Protein AF-A0A6J4JJV8-F1 (afdb_monomer_lite)

Secondary structure (DSSP, 8-state):
-PPPPPPP-----------SS-HHHHHHHHHHHHHHHHHHHHHHHHHHHHHHHHHHHHHHHHHH-TTS-THHHHHHHHHHHHHHHHHHHHHHHHHHHHHHHHHHIIIIIHHHHHHS---TT-THHHHHHHHHHS---SS-HHHHHHHHHHHHHHHHH-

Radius of gyration: 27.14 Å; chains: 1; bounding box: 73×37×93 Å

pLDDT: mean 84.53, std 12.23, range [46.34, 96.25]

Structure (mmCIF, N/CA/C/O backbone):
data_AF-A0A6J4JJV8-F1
#
_entry.id   AF-A0A6J4JJV8-F1
#
loop_
_atom_site.group_PDB
_atom_site.id
_atom_site.type_symbol
_atom_site.label_atom_id
_atom_site.label_alt_id
_atom_site.label_comp_id
_atom_site.label_asym_id
_atom_site.label_entity_id
_atom_site.label_seq_id
_atom_site.pdbx_PDB_ins_code
_atom_site.Cartn_x
_atom_site.Cartn_y
_atom_site.Cartn_z
_atom_site.occupancy
_atom_site.B_iso_or_equiv
_atom_site.auth_seq_id
_atom_site.auth_comp_id
_atom_site.auth_asym_id
_atom_site.auth_atom_id
_atom_site.pdbx_PDB_model_num
ATOM 1 N N . MET A 1 1 ? 51.866 18.206 -58.430 1.00 50.09 1 MET A N 1
ATOM 2 C CA . MET A 1 1 ? 50.427 17.969 -58.194 1.00 50.09 1 MET A CA 1
ATOM 3 C C . MET A 1 1 ? 50.298 16.595 -57.547 1.00 50.09 1 MET A C 1
ATOM 5 O O . MET A 1 1 ? 50.268 15.602 -58.255 1.00 50.09 1 MET A O 1
ATOM 9 N N . ALA A 1 2 ? 50.410 16.521 -56.216 1.00 54.22 2 ALA A N 1
ATOM 10 C CA . ALA A 1 2 ? 50.380 15.253 -55.483 1.00 54.22 2 ALA A CA 1
ATOM 11 C C . ALA A 1 2 ? 48.928 14.917 -55.117 1.00 54.22 2 ALA A C 1
ATOM 13 O O . ALA A 1 2 ? 48.244 15.748 -54.521 1.00 54.22 2 ALA A O 1
ATOM 14 N N . ALA A 1 3 ? 48.459 13.738 -55.526 1.00 62.88 3 ALA A N 1
ATOM 15 C CA . ALA A 1 3 ? 47.107 13.262 -55.266 1.00 62.88 3 ALA A CA 1
ATOM 16 C C . ALA A 1 3 ? 46.922 12.958 -53.772 1.00 62.88 3 ALA A C 1
ATOM 18 O O . ALA A 1 3 ? 47.709 12.226 -53.172 1.00 62.88 3 ALA A O 1
ATOM 19 N N . THR A 1 4 ? 45.889 13.543 -53.173 1.00 71.44 4 THR A N 1
ATOM 20 C CA . THR A 1 4 ? 45.483 13.296 -51.787 1.00 71.44 4 THR A CA 1
ATOM 21 C C . THR A 1 4 ? 44.996 11.847 -51.649 1.00 71.44 4 THR A C 1
ATOM 23 O O . THR A 1 4 ? 44.201 11.411 -52.485 1.00 71.44 4 THR A O 1
ATOM 26 N N . PRO A 1 5 ? 45.445 11.078 -50.640 1.00 71.94 5 PRO A N 1
ATOM 27 C CA . PRO A 1 5 ? 44.953 9.719 -50.444 1.00 71.94 5 PRO A CA 1
ATOM 28 C C . PRO A 1 5 ? 43.465 9.733 -50.046 1.00 71.94 5 PRO A C 1
ATOM 30 O O . PRO A 1 5 ? 43.030 10.663 -49.358 1.00 71.94 5 PRO A O 1
ATOM 33 N N . PRO A 1 6 ? 42.676 8.724 -50.458 1.00 71.56 6 PRO A N 1
ATOM 34 C CA . PRO A 1 6 ? 41.273 8.629 -50.080 1.00 71.56 6 PRO A CA 1
ATOM 35 C C . PRO A 1 6 ? 41.148 8.451 -48.564 1.00 71.56 6 PRO A C 1
ATOM 37 O O . PRO A 1 6 ? 41.808 7.602 -47.961 1.00 71.56 6 PRO A O 1
ATOM 40 N N . VAL A 1 7 ? 40.302 9.276 -47.948 1.00 72.69 7 VAL A N 1
ATOM 41 C CA . VAL A 1 7 ? 39.942 9.163 -46.532 1.00 72.69 7 VAL A CA 1
ATOM 42 C C . VAL A 1 7 ? 39.237 7.817 -46.336 1.00 72.69 7 VAL A C 1
ATOM 44 O O . VAL A 1 7 ? 38.282 7.546 -47.063 1.00 72.69 7 VAL A O 1
ATOM 47 N N . PRO A 1 8 ? 39.664 6.964 -45.387 1.00 66.19 8 PRO A N 1
ATOM 48 C CA . PRO A 1 8 ? 38.939 5.737 -45.099 1.00 66.19 8 PRO A CA 1
ATOM 49 C C . PRO A 1 8 ? 37.543 6.097 -44.583 1.00 66.19 8 PRO A C 1
ATOM 51 O O . PRO A 1 8 ? 37.405 6.755 -43.546 1.00 66.19 8 PRO A O 1
ATOM 54 N N . GLU A 1 9 ? 36.507 5.682 -45.313 1.00 63.94 9 GLU A N 1
ATOM 55 C CA . GLU A 1 9 ? 35.132 5.760 -44.836 1.00 63.94 9 GLU A CA 1
ATOM 56 C C . GLU A 1 9 ? 35.037 4.94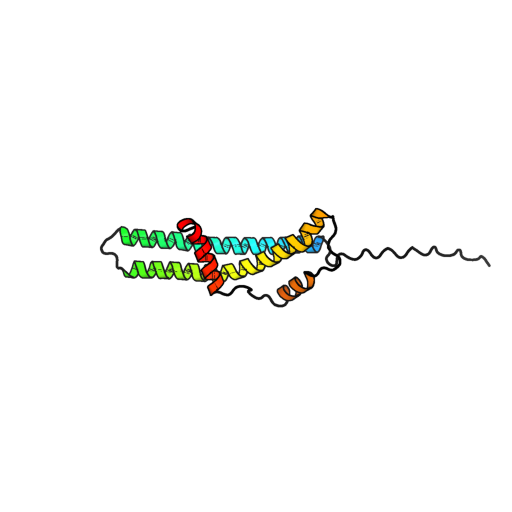3 -43.548 1.00 63.94 9 GLU A C 1
ATOM 58 O O . GLU A 1 9 ? 35.231 3.726 -43.528 1.00 63.94 9 GLU A O 1
ATOM 63 N N . ARG A 1 10 ? 34.793 5.639 -42.434 1.00 58.69 10 ARG A N 1
ATOM 64 C CA . ARG A 1 10 ? 34.490 4.995 -41.159 1.00 58.69 10 ARG A CA 1
ATOM 65 C C . ARG A 1 10 ? 33.241 4.143 -41.408 1.00 58.69 10 ARG A C 1
ATOM 67 O O . ARG A 1 10 ? 32.238 4.732 -41.821 1.00 58.69 10 ARG A O 1
ATOM 74 N N . PRO A 1 11 ? 33.256 2.816 -41.174 1.00 52.97 11 PRO A N 1
ATOM 75 C CA . PRO A 1 11 ? 32.032 2.036 -41.274 1.00 52.97 11 PRO A CA 1
ATOM 76 C C . PRO A 1 11 ? 31.014 2.711 -40.365 1.00 52.97 11 PRO A C 1
ATOM 78 O O . PRO A 1 11 ? 31.344 3.020 -39.214 1.00 52.97 11 PRO A O 1
ATOM 81 N N . ALA A 1 12 ? 29.836 3.027 -40.914 1.00 55.81 12 ALA A N 1
ATOM 82 C CA . ALA A 1 12 ? 28.740 3.613 -40.164 1.00 55.81 12 ALA A CA 1
ATOM 83 C C . ALA A 1 12 ? 28.607 2.803 -38.880 1.00 55.81 12 ALA A C 1
ATOM 85 O O . ALA A 1 12 ? 28.266 1.621 -38.930 1.00 55.81 12 ALA A O 1
ATOM 86 N N . SER A 1 13 ? 29.000 3.406 -37.754 1.00 54.09 13 SER A N 1
ATOM 87 C CA . SER A 1 13 ? 28.906 2.776 -36.448 1.00 54.09 13 SER A CA 1
ATOM 88 C C . SER A 1 13 ? 27.497 2.233 -36.373 1.00 54.09 13 SER A C 1
ATOM 90 O O . SER A 1 13 ? 26.562 3.031 -36.488 1.00 54.09 13 SER A O 1
ATOM 92 N N . VAL A 1 14 ? 27.368 0.904 -36.277 1.00 50.69 14 VAL A N 1
ATOM 93 C CA . VAL A 1 14 ? 26.119 0.217 -35.964 1.00 50.69 14 VAL A CA 1
ATOM 94 C C . VAL A 1 14 ? 25.513 1.053 -34.862 1.00 50.69 14 VAL A C 1
ATOM 96 O O . VAL A 1 14 ? 26.070 1.127 -33.766 1.00 50.69 14 VAL A O 1
ATOM 99 N N . ARG A 1 15 ? 24.492 1.835 -35.219 1.00 47.59 15 ARG A N 1
ATOM 100 C CA . ARG A 1 15 ? 23.829 2.748 -34.307 1.00 47.59 15 ARG A CA 1
ATOM 101 C C . ARG A 1 15 ? 23.174 1.776 -33.359 1.00 47.59 15 ARG A C 1
ATOM 103 O O . ARG A 1 15 ? 22.153 1.208 -33.731 1.00 47.59 15 ARG A O 1
ATOM 110 N N . ALA A 1 16 ? 23.873 1.454 -32.266 1.00 48.28 16 ALA A N 1
ATOM 111 C CA . ALA A 1 16 ? 23.414 0.532 -31.249 1.00 48.28 16 ALA A CA 1
ATOM 112 C C . ALA A 1 16 ? 21.965 0.917 -31.044 1.00 48.28 16 ALA A C 1
ATOM 114 O O . ALA A 1 16 ? 21.710 2.085 -30.740 1.00 48.28 16 ALA A O 1
ATOM 115 N N . SER A 1 17 ? 21.057 0.013 -31.417 1.00 46.34 17 SER A N 1
ATOM 116 C CA . SER A 1 17 ? 19.621 0.202 -31.295 1.00 46.34 17 SER A CA 1
ATOM 117 C C . SER A 1 17 ? 19.430 0.661 -29.870 1.00 46.34 17 SER A C 1
ATOM 119 O O . SER A 1 17 ? 19.661 -0.118 -28.943 1.00 46.34 17 SER A O 1
ATOM 121 N N . ALA A 1 18 ? 19.252 1.971 -29.705 1.00 50.25 18 ALA A N 1
ATOM 122 C CA . ALA A 1 18 ? 19.407 2.592 -28.413 1.00 50.25 18 ALA A CA 1
ATOM 123 C C . ALA A 1 18 ? 18.351 1.921 -27.560 1.00 50.25 18 ALA A C 1
ATOM 125 O O . ALA A 1 18 ? 17.180 2.035 -27.905 1.00 50.25 18 ALA A O 1
ATOM 126 N N . SER A 1 19 ? 18.759 1.180 -26.522 1.00 55.66 19 SER A N 1
ATOM 127 C CA . SER A 1 19 ? 17.844 0.841 -25.438 1.00 55.66 19 SER A CA 1
ATOM 128 C C . SER A 1 19 ? 17.167 2.166 -25.105 1.00 55.66 19 SER A C 1
ATOM 130 O O . SER A 1 19 ? 17.868 3.091 -24.680 1.00 55.66 19 SER A O 1
ATOM 132 N N . PRO A 1 20 ? 15.876 2.339 -25.414 1.00 61.78 20 PRO A N 1
ATOM 133 C CA . PRO A 1 20 ? 15.268 3.669 -25.475 1.00 61.78 20 PRO A CA 1
ATOM 134 C C . PRO A 1 20 ? 15.206 4.341 -24.097 1.00 61.78 20 PRO A C 1
ATOM 136 O O . PRO A 1 20 ? 14.931 5.534 -24.007 1.00 61.78 20 PRO A O 1
ATOM 139 N N . LEU A 1 21 ? 15.581 3.618 -23.033 1.00 68.31 21 LEU A N 1
ATOM 140 C CA . LEU A 1 21 ? 16.050 4.175 -21.770 1.00 68.31 21 LEU A CA 1
ATOM 141 C C . LEU A 1 21 ? 17.448 3.638 -21.430 1.00 68.31 21 LEU A C 1
ATOM 143 O O . LEU A 1 21 ? 17.706 2.430 -21.479 1.00 68.31 21 LEU A O 1
ATOM 147 N N . ALA A 1 22 ? 18.355 4.545 -21.058 1.00 81.12 22 ALA A N 1
ATOM 148 C CA . ALA A 1 22 ? 19.683 4.184 -20.575 1.00 81.12 22 ALA A CA 1
ATOM 149 C C . ALA A 1 22 ? 19.564 3.379 -19.262 1.00 81.12 22 ALA A C 1
ATOM 151 O O . ALA A 1 22 ? 18.797 3.789 -18.385 1.00 81.12 22 ALA A O 1
ATOM 152 N N . PRO A 1 23 ? 20.346 2.299 -19.059 1.00 84.75 23 PRO A N 1
ATOM 153 C CA . PRO A 1 23 ? 20.270 1.477 -17.847 1.00 84.75 23 PRO A CA 1
ATOM 154 C C . PRO A 1 23 ? 20.365 2.275 -16.541 1.00 84.75 23 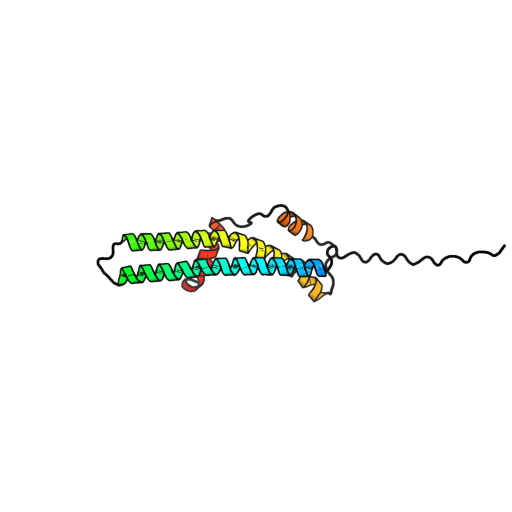PRO A C 1
ATOM 156 O O . PRO A 1 23 ? 19.645 1.996 -15.588 1.00 84.75 23 PRO A O 1
ATOM 159 N N . ALA A 1 24 ? 21.186 3.329 -16.516 1.00 88.94 24 ALA A N 1
ATOM 160 C CA . ALA A 1 24 ? 21.302 4.222 -15.365 1.00 88.94 24 ALA A CA 1
ATOM 161 C C . ALA A 1 24 ? 19.975 4.925 -15.015 1.00 88.94 24 ALA A C 1
ATOM 163 O O . ALA A 1 24 ? 19.608 4.996 -13.844 1.00 88.94 24 ALA A O 1
ATOM 164 N N . VAL A 1 25 ? 19.229 5.401 -16.019 1.00 89.56 25 VAL A N 1
ATOM 165 C CA . VAL A 1 25 ? 17.918 6.039 -15.813 1.00 89.56 25 VAL A CA 1
ATOM 166 C C . VAL A 1 25 ? 16.938 5.031 -15.225 1.00 89.56 25 VAL A C 1
ATOM 168 O O . VAL A 1 25 ? 16.260 5.349 -14.251 1.00 89.56 25 VAL A O 1
ATOM 171 N N . MET A 1 26 ? 16.912 3.806 -15.756 1.00 89.06 26 MET A N 1
ATOM 172 C CA . MET A 1 26 ? 16.008 2.768 -15.264 1.00 89.06 26 MET A CA 1
ATOM 173 C C . MET A 1 26 ? 16.320 2.361 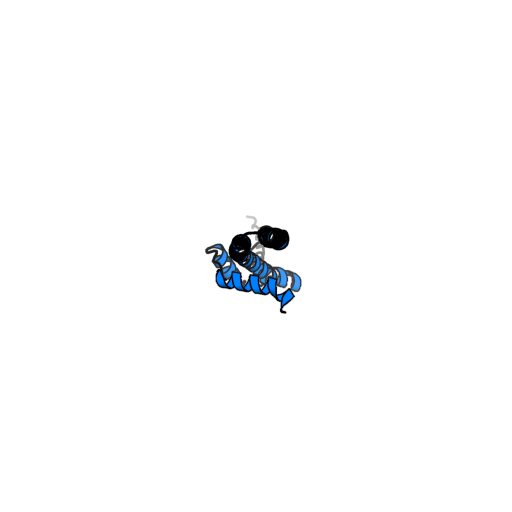-13.821 1.00 89.06 26 MET A C 1
ATOM 175 O O . MET A 1 26 ? 15.411 2.250 -13.006 1.00 89.06 26 MET A O 1
ATOM 179 N N . VAL A 1 27 ? 17.601 2.223 -13.469 1.00 92.88 27 VAL A N 1
ATOM 180 C CA . VAL A 1 27 ? 18.025 1.925 -12.091 1.00 92.88 27 VAL A CA 1
ATOM 181 C C . VAL A 1 27 ? 17.580 3.021 -11.120 1.00 92.88 27 VAL A C 1
ATOM 183 O O . VAL A 1 27 ? 17.040 2.718 -10.055 1.00 92.88 27 VAL A O 1
ATOM 186 N N . HIS A 1 28 ? 17.777 4.295 -11.471 1.00 93.88 28 HIS A N 1
ATOM 187 C CA . HIS A 1 28 ? 17.352 5.405 -10.616 1.00 93.88 28 HIS A CA 1
ATOM 188 C C . HIS A 1 28 ? 15.829 5.513 -10.514 1.00 93.88 28 HIS A C 1
ATOM 190 O O . HIS A 1 28 ? 15.312 5.755 -9.422 1.00 93.88 28 HIS A O 1
ATOM 196 N N . PHE A 1 29 ? 15.113 5.291 -11.617 1.00 92.06 29 PHE A N 1
ATOM 197 C CA . PHE A 1 29 ? 13.655 5.290 -11.630 1.00 92.06 29 PHE A CA 1
ATOM 198 C C . PHE A 1 29 ? 13.092 4.158 -10.764 1.00 92.06 29 PHE A C 1
ATOM 200 O O . PHE A 1 29 ? 12.321 4.423 -9.842 1.00 92.06 29 PHE A O 1
ATOM 207 N N . TYR A 1 30 ? 13.557 2.923 -10.967 1.00 93.69 30 TYR A N 1
ATOM 208 C CA . TYR A 1 30 ? 13.159 1.768 -10.166 1.00 93.69 30 TYR A CA 1
ATOM 209 C C . TYR A 1 30 ? 13.409 1.988 -8.674 1.00 93.69 30 TYR A C 1
ATOM 211 O O . TYR A 1 30 ? 12.523 1.746 -7.855 1.00 93.69 30 TYR A O 1
ATOM 219 N N . ARG A 1 31 ? 14.583 2.522 -8.309 1.00 94.88 31 ARG A N 1
ATOM 220 C CA . ARG A 1 31 ? 14.898 2.854 -6.915 1.00 94.88 31 ARG A CA 1
ATOM 221 C C . ARG A 1 31 ? 13.917 3.877 -6.337 1.00 94.88 31 ARG A C 1
ATOM 223 O O . ARG A 1 31 ? 13.403 3.662 -5.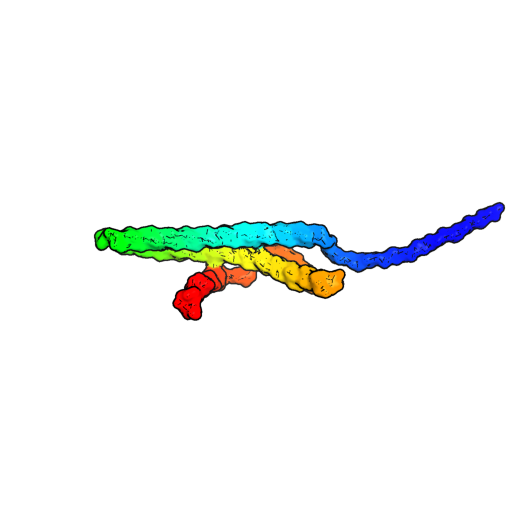245 1.00 94.88 31 ARG A O 1
ATOM 230 N N . GLY A 1 32 ? 13.627 4.953 -7.068 1.00 94.94 32 GLY A N 1
ATOM 231 C CA . GLY A 1 32 ? 12.676 5.974 -6.624 1.00 94.94 32 GLY A CA 1
ATOM 232 C C . GLY A 1 32 ? 11.264 5.419 -6.415 1.00 94.94 32 GLY A C 1
ATOM 233 O O . GLY A 1 32 ? 10.632 5.699 -5.397 1.00 94.94 32 GLY A O 1
ATOM 234 N N . VAL A 1 33 ? 10.779 4.580 -7.335 1.00 93.31 33 VAL A N 1
ATOM 235 C CA . VAL A 1 33 ? 9.461 3.939 -7.205 1.00 93.31 33 VAL A CA 1
ATOM 236 C C . VAL A 1 33 ? 9.447 2.934 -6.048 1.00 93.31 33 VAL A C 1
ATOM 238 O O . VAL A 1 33 ? 8.471 2.892 -5.300 1.00 93.31 33 VAL A O 1
ATOM 241 N N . MET A 1 34 ? 10.526 2.173 -5.841 1.00 94.62 34 MET A N 1
ATOM 242 C CA . MET A 1 34 ? 10.666 1.256 -4.705 1.00 94.62 34 MET A CA 1
ATOM 243 C C . MET A 1 34 ? 10.621 1.996 -3.360 1.00 94.62 34 MET A C 1
ATOM 245 O O . MET A 1 34 ? 9.907 1.574 -2.445 1.00 94.62 34 MET A O 1
ATOM 249 N N . ASP A 1 35 ? 11.315 3.131 -3.246 1.00 94.94 35 ASP A N 1
ATOM 250 C CA . ASP A 1 35 ? 11.301 3.975 -2.045 1.00 94.94 35 ASP A CA 1
ATOM 251 C C . ASP A 1 35 ? 9.890 4.537 -1.775 1.00 94.94 35 ASP A C 1
ATOM 253 O O . ASP A 1 35 ? 9.411 4.529 -0.632 1.00 94.94 35 ASP A O 1
ATOM 257 N N . LEU A 1 36 ? 9.174 4.962 -2.824 1.00 91.12 36 LEU A N 1
ATOM 258 C CA . LEU A 1 36 ? 7.779 5.401 -2.729 1.00 91.12 36 LEU A CA 1
ATOM 259 C C . LEU A 1 36 ? 6.858 4.257 -2.291 1.00 91.12 36 LEU A C 1
ATOM 261 O O . LEU A 1 36 ? 6.105 4.419 -1.329 1.00 91.12 36 LEU A O 1
ATOM 265 N N . ALA A 1 37 ? 6.932 3.093 -2.940 1.00 90.88 37 ALA A N 1
ATOM 266 C CA . ALA A 1 37 ? 6.116 1.929 -2.607 1.00 90.88 37 ALA A CA 1
ATOM 267 C C . ALA A 1 37 ? 6.345 1.471 -1.160 1.00 90.88 37 ALA A C 1
ATOM 269 O O . ALA A 1 37 ? 5.381 1.215 -0.436 1.00 90.88 37 ALA A O 1
ATOM 270 N N . THR A 1 38 ? 7.601 1.452 -0.710 1.00 91.38 38 THR A N 1
ATOM 271 C CA . THR A 1 38 ? 7.975 1.122 0.673 1.00 91.38 38 THR A CA 1
ATOM 272 C C . THR A 1 38 ? 7.416 2.147 1.656 1.00 91.38 38 THR A C 1
ATOM 274 O O . THR A 1 38 ? 6.777 1.783 2.642 1.00 91.38 38 THR A O 1
ATOM 277 N N . THR A 1 39 ? 7.566 3.441 1.363 1.00 91.50 39 THR A N 1
ATOM 278 C CA . THR A 1 39 ? 7.021 4.520 2.201 1.00 91.50 39 THR A CA 1
ATOM 279 C C . THR A 1 39 ? 5.501 4.415 2.334 1.00 91.50 39 THR A C 1
ATOM 281 O O . THR A 1 39 ? 4.950 4.567 3.428 1.00 91.50 39 THR A O 1
ATOM 284 N N . TRP A 1 40 ? 4.800 4.142 1.231 1.00 87.81 40 TRP A N 1
ATOM 285 C CA . TRP A 1 40 ? 3.350 3.967 1.240 1.00 87.81 40 TRP A CA 1
ATOM 286 C C . TRP A 1 40 ? 2.922 2.692 1.961 1.00 87.81 40 TRP A C 1
ATOM 288 O O . TRP A 1 40 ? 1.947 2.745 2.708 1.00 87.81 40 TRP A O 1
ATOM 298 N N . ARG A 1 41 ? 3.671 1.592 1.828 1.00 87.12 41 ARG A N 1
ATOM 299 C CA . ARG A 1 41 ? 3.445 0.357 2.587 1.00 87.12 41 ARG A CA 1
ATOM 300 C C . ARG A 1 41 ? 3.501 0.610 4.095 1.00 87.12 41 ARG A C 1
ATOM 302 O O . ARG A 1 41 ? 2.506 0.383 4.776 1.00 87.12 41 ARG A O 1
ATOM 309 N N . THR A 1 42 ? 4.583 1.210 4.595 1.00 88.56 42 THR A N 1
ATOM 310 C CA . THR A 1 42 ? 4.749 1.519 6.029 1.00 88.56 42 THR A CA 1
ATOM 311 C C . THR A 1 42 ? 3.629 2.416 6.566 1.00 88.56 42 THR A C 1
ATOM 313 O O . THR A 1 42 ? 3.152 2.255 7.691 1.00 88.56 42 THR A O 1
ATOM 316 N N . ARG A 1 43 ? 3.157 3.372 5.756 1.00 87.00 43 ARG A N 1
ATOM 317 C CA . ARG A 1 43 ? 2.032 4.244 6.130 1.00 87.00 43 ARG A CA 1
ATOM 318 C C . ARG A 1 43 ? 0.712 3.491 6.253 1.00 87.00 43 ARG A C 1
ATOM 320 O O . ARG A 1 43 ? -0.156 3.966 6.989 1.00 87.00 43 ARG A O 1
ATOM 327 N N . ILE A 1 44 ? 0.531 2.403 5.513 1.00 85.25 44 ILE A N 1
ATOM 328 C CA . ILE A 1 44 ? -0.674 1.585 5.603 1.00 85.25 44 ILE A CA 1
ATOM 329 C C . ILE A 1 44 ? -0.631 0.706 6.858 1.00 85.25 44 ILE A C 1
ATOM 331 O O . ILE A 1 44 ? -1.617 0.653 7.590 1.00 85.25 44 ILE A O 1
ATOM 335 N N . ASP A 1 45 ? 0.523 0.122 7.172 1.00 85.31 45 ASP A N 1
ATOM 336 C CA . ASP A 1 45 ? 0.674 -0.743 8.349 1.00 85.31 45 ASP A CA 1
ATOM 337 C C . ASP A 1 45 ? 0.429 0.029 9.660 1.00 85.31 45 ASP A C 1
ATOM 339 O O . ASP A 1 45 ? -0.185 -0.475 10.601 1.00 85.31 45 ASP A O 1
ATOM 343 N N . ASN A 1 46 ? 0.810 1.311 9.703 1.00 89.69 46 ASN A N 1
ATOM 344 C CA . ASN A 1 46 ? 0.561 2.162 10.866 1.00 89.69 46 ASN A CA 1
ATOM 345 C C . ASN A 1 46 ? -0.943 2.317 11.180 1.00 89.69 46 ASN A C 1
ATOM 347 O O . ASN A 1 46 ? -1.329 2.305 12.345 1.00 89.69 46 ASN A O 1
ATOM 351 N N . THR A 1 47 ? -1.818 2.445 10.173 1.00 89.62 47 THR A N 1
ATOM 352 C CA . THR A 1 47 ? -3.267 2.599 10.423 1.00 89.62 47 THR A CA 1
ATOM 353 C C . THR A 1 47 ? -3.902 1.337 10.995 1.00 89.62 47 THR A C 1
ATOM 355 O O . THR A 1 47 ? -4.762 1.441 11.868 1.00 89.62 47 THR A O 1
ATOM 358 N N . THR A 1 48 ? -3.435 0.160 10.581 1.00 88.69 48 THR A N 1
ATOM 359 C CA . THR A 1 48 ? -3.872 -1.118 11.151 1.00 88.69 48 THR A CA 1
ATOM 360 C C . THR A 1 48 ? -3.408 -1.255 12.602 1.00 88.69 48 THR A C 1
ATOM 362 O O . THR A 1 48 ? -4.203 -1.630 13.462 1.00 88.69 48 THR A O 1
ATOM 365 N N . ASN A 1 49 ? -2.172 -0.848 12.917 1.00 91.69 49 ASN A N 1
ATOM 366 C CA . ASN A 1 49 ? -1.674 -0.833 14.298 1.00 91.69 49 ASN A CA 1
ATOM 367 C C . ASN A 1 49 ? -2.535 0.057 15.211 1.00 91.69 49 ASN A C 1
ATOM 369 O O . ASN A 1 49 ? -2.933 -0.369 16.295 1.00 91.69 49 ASN A O 1
ATOM 373 N N . TRP A 1 50 ? -2.887 1.267 14.762 1.00 94.38 50 TRP A N 1
ATOM 374 C CA . TRP A 1 50 ? -3.786 2.155 15.511 1.00 94.38 50 TRP A CA 1
ATOM 375 C C . TRP A 1 50 ? -5.195 1.580 15.671 1.00 94.38 50 TRP A C 1
ATOM 377 O O . TRP A 1 50 ? -5.799 1.738 16.735 1.00 94.38 50 TRP A O 1
ATOM 387 N N . ALA A 1 51 ? -5.710 0.874 14.662 1.00 93.56 51 ALA A N 1
ATOM 388 C CA . ALA A 1 51 ? -6.988 0.179 14.764 1.00 93.56 51 ALA A CA 1
ATOM 389 C C . ALA A 1 51 ? -6.954 -0.919 15.842 1.00 93.56 51 ALA A C 1
ATOM 391 O O . ALA A 1 51 ? -7.874 -0.999 16.655 1.00 93.56 51 ALA A O 1
ATOM 392 N N . VAL A 1 52 ? -5.881 -1.714 15.910 1.00 93.75 52 VAL A N 1
ATOM 393 C CA . VAL A 1 52 ? -5.710 -2.763 16.932 1.00 93.75 52 VAL A CA 1
ATOM 394 C C . VAL A 1 52 ? -5.593 -2.160 18.332 1.00 93.75 52 VAL A C 1
ATOM 396 O O . VAL A 1 52 ? -6.316 -2.577 19.235 1.00 93.75 52 VAL A O 1
ATOM 399 N N . ILE A 1 53 ? -4.734 -1.150 18.510 1.00 96.25 53 ILE A N 1
ATOM 400 C CA . ILE A 1 53 ? -4.522 -0.494 19.810 1.00 96.25 53 ILE A CA 1
ATOM 401 C C . ILE A 1 53 ? -5.827 0.129 20.313 1.00 96.25 53 ILE A C 1
ATOM 403 O O . ILE A 1 53 ? -6.233 -0.135 21.443 1.00 96.25 53 ILE A O 1
ATOM 407 N N . SER A 1 54 ? -6.514 0.909 19.472 1.00 95.62 54 SER A N 1
ATOM 408 C CA . SER A 1 54 ? -7.775 1.559 19.854 1.00 95.62 54 SER A CA 1
ATOM 409 C C . SER A 1 54 ? -8.884 0.551 20.162 1.00 95.62 54 SER A C 1
ATOM 411 O O . SER A 1 54 ? -9.590 0.720 21.155 1.00 95.62 54 SER A O 1
ATOM 413 N N . SER A 1 55 ? -8.998 -0.528 19.381 1.00 94.94 55 SER A N 1
ATOM 414 C CA . SER A 1 55 ? -9.966 -1.601 19.644 1.00 94.94 55 SER A CA 1
ATOM 415 C C . SER A 1 55 ? -9.686 -2.297 20.976 1.00 94.94 55 SER A C 1
ATOM 417 O O . SER A 1 55 ? -10.607 -2.498 21.765 1.00 94.94 55 SER A O 1
ATOM 419 N N . GLY A 1 56 ? -8.417 -2.605 21.265 1.00 95.69 56 GLY A N 1
ATOM 420 C CA . GLY A 1 56 ? -8.000 -3.182 22.543 1.00 95.69 56 GLY A CA 1
ATOM 421 C C . GLY A 1 56 ? -8.273 -2.248 23.723 1.00 95.69 56 GLY A C 1
ATOM 422 O O . GLY A 1 56 ? -8.798 -2.688 24.740 1.00 95.69 56 GLY A O 1
ATOM 423 N N . SER A 1 57 ? -7.996 -0.947 23.580 1.00 95.44 57 SER A N 1
ATOM 424 C CA . SER A 1 57 ? -8.319 0.049 24.608 1.00 95.44 57 SER A CA 1
ATOM 425 C C . SER A 1 57 ? -9.819 0.112 24.894 1.00 95.44 57 SER A C 1
ATOM 427 O O . SER A 1 57 ? -10.217 0.054 26.054 1.00 95.44 57 SER A O 1
ATOM 429 N N . VAL A 1 58 ? -10.658 0.185 23.854 1.00 95.50 58 VAL A N 1
ATOM 430 C CA . VAL A 1 58 ? -12.121 0.209 24.015 1.00 95.50 58 VAL A CA 1
ATOM 431 C C . VAL A 1 58 ? -12.622 -1.080 24.667 1.00 95.50 58 VAL A C 1
ATOM 433 O O . VAL A 1 58 ? -13.436 -1.013 25.586 1.00 95.50 58 VAL A O 1
ATOM 436 N N . ALA A 1 59 ? -12.107 -2.241 24.253 1.00 94.50 59 ALA A N 1
ATOM 437 C CA . ALA A 1 59 ? -12.457 -3.524 24.857 1.00 94.50 59 ALA A CA 1
ATOM 438 C C . ALA A 1 59 ? -12.096 -3.576 26.351 1.00 94.50 59 ALA A C 1
ATOM 440 O O . ALA A 1 59 ? -12.919 -4.003 27.156 1.00 94.50 59 ALA A O 1
ATOM 441 N N . SER A 1 60 ? -10.916 -3.084 26.738 1.00 95.25 60 SER A N 1
ATOM 442 C CA . SER A 1 60 ? -10.495 -3.023 28.143 1.00 95.25 60 SER A CA 1
ATOM 443 C C . SER A 1 60 ? -11.428 -2.171 29.004 1.00 95.25 60 SER A C 1
ATOM 445 O O . SER A 1 60 ? -11.767 -2.585 30.107 1.00 95.25 60 SER A O 1
ATOM 447 N N . PHE A 1 61 ? -11.882 -1.011 28.511 1.00 93.31 61 PHE A N 1
ATOM 448 C CA . PHE A 1 61 ? -12.849 -0.187 29.248 1.00 93.31 61 PHE A CA 1
ATOM 449 C C . PHE A 1 61 ? -14.211 -0.877 29.367 1.00 93.31 61 PHE A C 1
ATOM 451 O O . PHE A 1 61 ? -14.766 -0.943 30.458 1.00 93.31 61 PHE A O 1
ATOM 458 N N . LEU A 1 62 ? -14.718 -1.444 28.268 1.00 93.81 62 LEU A N 1
ATOM 459 C CA . LEU A 1 62 ? -16.009 -2.138 28.257 1.00 93.81 62 LEU A CA 1
ATOM 460 C C . LEU A 1 62 ? -16.041 -3.360 29.184 1.00 93.81 62 LEU A C 1
ATOM 462 O O . LEU A 1 62 ? -17.073 -3.634 29.786 1.00 93.81 62 LEU A O 1
ATOM 466 N N . LEU A 1 63 ? -14.935 -4.102 29.279 1.00 92.44 63 LEU A N 1
ATOM 467 C CA . LEU A 1 63 ? -14.833 -5.297 30.122 1.00 92.44 63 LEU A CA 1
ATOM 468 C C . LEU A 1 63 ? -14.417 -4.982 31.566 1.00 92.44 63 LEU A C 1
ATOM 470 O O . LEU A 1 63 ? -14.656 -5.796 32.454 1.00 92.44 63 LEU A O 1
ATOM 474 N N . GLY A 1 64 ? -13.777 -3.833 31.797 1.00 94.12 64 GLY A N 1
ATOM 475 C CA . GLY A 1 64 ? -13.241 -3.443 33.100 1.00 94.12 64 GLY A CA 1
ATOM 476 C C . GLY A 1 64 ? -14.284 -2.896 34.074 1.00 94.12 64 GLY A C 1
ATOM 477 O O . GLY A 1 64 ? -14.096 -3.020 35.281 1.00 94.12 64 GLY A O 1
ATOM 478 N N . ASP A 1 65 ? -15.378 -2.318 33.572 1.00 93.00 65 ASP A N 1
ATOM 479 C CA . ASP A 1 65 ? -16.455 -1.780 34.407 1.00 93.00 65 ASP A CA 1
ATOM 480 C C . ASP A 1 65 ? -17.837 -2.023 33.766 1.00 93.00 65 ASP A C 1
ATOM 482 O O . ASP A 1 65 ? -18.112 -1.480 32.688 1.00 93.00 65 ASP A O 1
ATOM 486 N N . PRO A 1 66 ? -18.741 -2.776 34.429 1.00 89.94 66 PRO A N 1
ATOM 487 C CA . PRO A 1 66 ? -20.113 -2.991 33.968 1.00 89.94 66 PRO A CA 1
ATOM 488 C C . PRO A 1 66 ? -20.949 -1.711 33.810 1.00 89.94 66 PRO A C 1
ATOM 490 O O . PRO A 1 66 ? -21.963 -1.741 33.117 1.00 89.94 66 PRO A O 1
ATOM 493 N N . GLN A 1 67 ? -20.570 -0.604 34.458 1.00 94.12 67 GLN A N 1
ATOM 494 C CA . GLN A 1 67 ? -21.255 0.690 34.347 1.00 94.12 67 GLN A CA 1
ATOM 495 C C . GLN A 1 67 ? -20.805 1.507 33.126 1.00 94.12 67 GLN A C 1
ATOM 497 O O . GLN A 1 67 ? -21.321 2.603 32.889 1.00 94.12 67 GLN A O 1
ATOM 502 N N . THR A 1 68 ? -19.860 0.995 32.330 1.00 91.94 68 THR A N 1
ATOM 503 C CA . THR A 1 68 ? -19.372 1.690 31.137 1.00 91.94 68 THR A CA 1
ATOM 504 C C . THR A 1 68 ? -20.510 1.917 30.135 1.00 91.94 68 THR A C 1
ATOM 506 O O . THR A 1 68 ? -21.174 0.962 29.722 1.00 91.94 68 THR A O 1
ATOM 509 N N . PRO A 1 69 ? -20.725 3.160 29.666 1.00 93.31 69 PRO A N 1
ATOM 510 C CA . PRO A 1 69 ? -21.763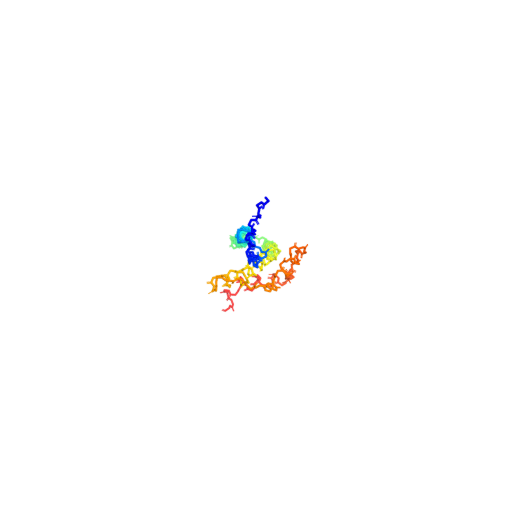 3.443 28.685 1.00 93.31 69 PRO A CA 1
ATOM 511 C C . PRO A 1 69 ? -21.550 2.663 27.379 1.00 93.31 69 PRO A C 1
ATOM 513 O O . PRO A 1 69 ? -20.483 2.742 26.767 1.00 93.31 69 PRO A O 1
ATOM 516 N N . HIS A 1 70 ? -22.594 1.993 26.876 1.00 89.56 70 HIS A N 1
ATOM 517 C CA . HIS A 1 70 ? -22.538 1.234 25.613 1.00 89.56 70 HIS A CA 1
ATOM 518 C C . HIS A 1 70 ? -22.124 2.078 24.393 1.00 89.56 70 HIS A C 1
ATOM 520 O O . HIS A 1 70 ? -21.647 1.536 23.396 1.00 89.56 70 HIS A O 1
ATOM 526 N N . ILE A 1 71 ? -22.241 3.411 24.471 1.00 94.12 71 ILE A N 1
ATOM 527 C CA . ILE A 1 71 ? -21.748 4.336 23.440 1.00 94.12 71 ILE A CA 1
ATOM 528 C C . ILE A 1 71 ? -20.243 4.172 23.170 1.00 94.12 71 ILE A C 1
ATOM 530 O O . ILE A 1 71 ? -19.796 4.438 22.058 1.00 94.12 71 ILE A O 1
ATOM 534 N N . MET A 1 72 ? -19.467 3.670 24.138 1.00 93.19 72 MET A N 1
ATOM 535 C CA . MET A 1 72 ? -18.043 3.376 23.956 1.00 93.19 72 MET A CA 1
ATOM 536 C C . MET A 1 72 ? -17.812 2.253 22.940 1.00 93.19 72 MET A C 1
ATOM 538 O O . MET A 1 72 ? -16.878 2.334 22.146 1.00 93.19 72 MET A O 1
ATOM 542 N N . ALA A 1 73 ? -18.697 1.251 22.886 1.00 91.88 73 ALA A N 1
ATOM 543 C CA . ALA A 1 73 ? -18.637 0.205 21.866 1.00 91.88 73 ALA A CA 1
ATOM 544 C C . ALA A 1 73 ? -18.911 0.775 20.467 1.00 91.88 73 ALA A C 1
ATOM 546 O O . ALA A 1 73 ? -18.178 0.479 19.523 1.00 91.88 73 ALA A O 1
ATOM 547 N N . LEU A 1 74 ? -19.911 1.657 20.345 1.00 94.62 74 LEU A N 1
ATOM 548 C CA . LEU A 1 74 ? -20.205 2.353 19.087 1.00 94.62 74 LEU A CA 1
ATOM 549 C C . LEU A 1 74 ? -19.035 3.238 18.643 1.00 94.62 74 LEU A C 1
ATOM 551 O O . LEU A 1 74 ? -18.689 3.247 17.462 1.00 94.62 74 LEU A O 1
ATOM 555 N N . LEU A 1 75 ? -18.385 3.931 19.582 1.00 94.44 75 LEU A N 1
ATOM 556 C CA . LEU A 1 75 ? -17.182 4.715 19.309 1.00 94.44 75 LEU A CA 1
ATOM 557 C C . LEU A 1 75 ? -16.029 3.829 18.816 1.00 94.44 75 LEU A C 1
ATOM 559 O O . LEU A 1 75 ? -15.362 4.188 17.848 1.00 94.44 75 LEU A O 1
ATOM 563 N N . GLY A 1 76 ? -15.818 2.660 19.427 1.00 94.94 76 GLY A N 1
ATOM 564 C CA . GLY A 1 76 ? -14.820 1.687 18.976 1.00 94.94 76 GLY A CA 1
ATOM 565 C C . GLY A 1 76 ? -15.078 1.191 17.553 1.00 94.94 76 GLY A C 1
ATOM 566 O O . GLY A 1 76 ? -14.173 1.216 16.721 1.00 94.94 76 GLY A O 1
ATOM 567 N N . MET A 1 77 ? -16.325 0.821 17.238 1.00 94.38 77 MET A N 1
ATOM 568 C CA . MET A 1 77 ? -16.717 0.422 15.878 1.00 94.38 77 MET A CA 1
ATOM 569 C C . MET A 1 77 ? -16.517 1.561 14.871 1.00 94.38 77 MET A C 1
ATOM 571 O O . MET A 1 77 ? -16.008 1.333 13.772 1.00 94.38 77 MET A O 1
ATOM 575 N N . PHE A 1 78 ? -16.864 2.794 15.251 1.00 95.38 78 PHE A N 1
ATOM 576 C CA . PHE A 1 78 ? -16.644 3.976 14.421 1.00 95.38 78 PHE A CA 1
ATOM 577 C C . PHE A 1 78 ? -15.154 4.219 14.148 1.00 95.38 78 PHE A C 1
ATOM 579 O O . PHE A 1 78 ? -14.773 4.428 12.997 1.00 95.38 78 PHE A O 1
ATOM 586 N N . LEU A 1 79 ? -14.299 4.148 15.173 1.00 95.19 79 LEU A N 1
ATOM 587 C CA . LEU A 1 79 ? -12.850 4.312 15.024 1.00 95.19 79 LEU A CA 1
ATOM 588 C C . LEU A 1 79 ? -12.247 3.225 14.133 1.00 95.19 79 LEU A C 1
ATOM 590 O O . LEU A 1 79 ? -11.483 3.543 13.222 1.00 95.19 79 LEU A O 1
ATOM 594 N N . ALA A 1 80 ? -12.631 1.962 14.334 1.00 93.50 80 ALA A N 1
ATOM 595 C CA . ALA A 1 80 ? -12.193 0.858 13.485 1.00 93.50 80 ALA A CA 1
ATOM 596 C C . ALA A 1 80 ? -12.584 1.089 12.014 1.00 93.50 80 ALA A C 1
ATOM 598 O O . ALA A 1 80 ? -11.748 0.953 11.118 1.00 93.50 80 ALA A O 1
ATOM 599 N N . PHE A 1 81 ? -13.823 1.522 11.757 1.00 93.00 81 PHE A N 1
ATOM 600 C CA . PHE A 1 81 ? -14.284 1.857 10.410 1.00 93.00 81 PHE A CA 1
ATOM 601 C C . PHE A 1 81 ? -13.545 3.066 9.811 1.00 93.00 81 PHE A C 1
ATOM 603 O O . PHE A 1 81 ? -13.200 3.061 8.625 1.00 93.00 81 PHE A O 1
ATOM 610 N N . ALA A 1 82 ? -13.260 4.094 10.614 1.00 93.88 82 ALA A N 1
ATOM 611 C CA . ALA A 1 82 ? -12.507 5.267 10.186 1.00 93.88 82 ALA A CA 1
ATOM 612 C C . ALA A 1 82 ? -11.065 4.901 9.800 1.00 93.88 82 ALA A C 1
ATOM 614 O O . ALA A 1 82 ? -10.602 5.291 8.725 1.00 93.88 82 ALA A O 1
ATOM 615 N N . PHE A 1 83 ? -10.374 4.098 10.616 1.00 93.62 83 PHE A N 1
ATOM 616 C CA . PHE A 1 83 ? -9.031 3.613 10.293 1.00 93.62 83 PHE A CA 1
ATOM 617 C C . PHE A 1 83 ? -9.026 2.764 9.028 1.00 93.62 83 PHE A C 1
ATOM 619 O O . PHE A 1 83 ? -8.218 3.028 8.140 1.00 93.62 83 PHE A O 1
ATOM 626 N N . LEU A 1 84 ? -9.974 1.835 8.890 1.00 91.12 84 LEU A N 1
ATOM 627 C CA . LEU A 1 84 ? -10.120 1.015 7.689 1.00 91.12 84 LEU A CA 1
ATOM 628 C C . LEU A 1 84 ? -10.380 1.877 6.438 1.00 91.12 84 LEU A C 1
ATOM 630 O O . LEU A 1 84 ? -9.817 1.631 5.374 1.00 91.12 84 LEU A O 1
ATOM 634 N N . SER A 1 85 ? -11.169 2.945 6.565 1.00 91.25 85 SER A N 1
ATOM 635 C CA . SER A 1 85 ? -11.445 3.881 5.467 1.00 91.25 85 SER A CA 1
ATOM 636 C C . SER A 1 85 ? -10.197 4.648 5.012 1.00 91.25 85 SER A C 1
ATOM 638 O O . SER A 1 85 ? -9.987 4.861 3.809 1.00 91.25 85 SER A O 1
ATOM 640 N N . ILE A 1 86 ? -9.356 5.062 5.967 1.00 91.81 86 ILE A N 1
ATOM 641 C CA . ILE A 1 86 ? -8.056 5.693 5.699 1.00 91.81 86 ILE A CA 1
ATOM 642 C C . ILE A 1 86 ? -7.101 4.671 5.070 1.00 91.81 86 ILE A C 1
ATOM 644 O O . ILE A 1 86 ? -6.416 4.996 4.096 1.00 91.81 86 ILE A O 1
ATOM 648 N N . GLU A 1 87 ? -7.089 3.442 5.584 1.00 91.94 87 GLU A N 1
ATOM 649 C CA . GLU A 1 87 ? -6.297 2.321 5.077 1.00 91.94 87 GLU A CA 1
ATOM 650 C C . GLU A 1 87 ? -6.633 2.033 3.609 1.00 91.94 87 GLU A C 1
ATOM 652 O O . GLU A 1 87 ? -5.741 2.022 2.763 1.00 91.94 87 GLU A O 1
ATOM 657 N N . ALA A 1 88 ? -7.923 1.909 3.277 1.00 91.25 88 ALA A N 1
ATOM 658 C CA . ALA A 1 88 ? -8.405 1.677 1.919 1.00 91.25 88 ALA A CA 1
ATOM 659 C C . ALA A 1 88 ? -7.986 2.802 0.968 1.00 91.25 88 ALA A C 1
ATOM 661 O O . ALA A 1 88 ? -7.517 2.535 -0.136 1.00 91.25 88 ALA A O 1
ATOM 662 N N . ARG A 1 89 ? -8.074 4.069 1.398 1.00 89.75 89 ARG A N 1
ATOM 663 C CA . ARG A 1 89 ? -7.583 5.202 0.600 1.00 89.75 89 ARG A CA 1
ATOM 664 C C . ARG A 1 89 ? -6.083 5.081 0.328 1.00 89.75 89 ARG A C 1
ATOM 666 O O . ARG A 1 89 ? -5.674 5.240 -0.817 1.00 89.75 89 ARG A O 1
ATOM 673 N N . ARG A 1 90 ? -5.273 4.803 1.356 1.00 89.69 90 ARG A N 1
ATOM 674 C CA . ARG A 1 90 ? -3.810 4.664 1.236 1.00 89.69 90 ARG A CA 1
ATOM 675 C C . ARG A 1 90 ? -3.413 3.453 0.391 1.00 89.69 90 ARG A C 1
ATOM 677 O O . ARG A 1 90 ? -2.470 3.546 -0.389 1.00 89.69 90 ARG A O 1
ATOM 684 N N . PHE A 1 91 ? -4.162 2.358 0.487 1.00 90.56 91 PHE A N 1
ATOM 685 C CA . PHE A 1 91 ? -3.943 1.152 -0.304 1.00 90.56 91 PHE A CA 1
ATOM 686 C C . PHE A 1 91 ? -4.045 1.412 -1.809 1.00 90.56 91 PHE A C 1
ATOM 688 O O . PHE A 1 91 ? -3.233 0.883 -2.554 1.00 90.56 91 PHE A O 1
ATOM 695 N N . ARG A 1 92 ? -4.952 2.288 -2.260 1.00 90.19 92 ARG A N 1
ATOM 696 C CA . ARG A 1 92 ? -5.054 2.661 -3.686 1.00 90.19 92 ARG A CA 1
ATOM 697 C C . ARG A 1 92 ? -3.787 3.329 -4.222 1.00 90.19 92 ARG A C 1
ATOM 699 O O . ARG A 1 92 ? -3.431 3.110 -5.373 1.00 90.19 92 ARG A O 1
ATOM 706 N N . PHE A 1 93 ? -3.102 4.123 -3.396 1.00 87.75 93 PHE A N 1
ATOM 707 C CA . PHE A 1 93 ? -1.808 4.698 -3.770 1.00 87.75 93 PHE A CA 1
ATOM 708 C C . PHE A 1 93 ? -0.734 3.617 -3.842 1.00 87.75 93 PHE A C 1
ATOM 710 O O . PHE A 1 93 ? 0.011 3.573 -4.810 1.00 87.75 93 PHE A O 1
ATOM 717 N N . TYR A 1 94 ? -0.671 2.729 -2.847 1.00 88.62 94 TYR A N 1
ATOM 718 C CA . TYR A 1 94 ? 0.267 1.606 -2.870 1.00 88.62 94 TYR A CA 1
ATOM 719 C C . TYR A 1 94 ? 0.065 0.699 -4.094 1.00 88.62 94 TYR A C 1
ATOM 721 O O . TYR A 1 94 ? 1.046 0.354 -4.743 1.00 88.62 94 TYR A O 1
ATOM 729 N N . ASP A 1 95 ? -1.185 0.374 -4.436 1.00 89.25 95 ASP A N 1
ATOM 730 C CA . ASP A 1 95 ? -1.546 -0.441 -5.603 1.00 89.25 95 ASP A CA 1
ATOM 731 C C . ASP A 1 95 ? -0.982 0.165 -6.900 1.00 89.25 95 ASP A C 1
ATOM 733 O O . ASP A 1 95 ? -0.310 -0.533 -7.657 1.00 89.25 95 ASP A O 1
ATOM 737 N N . LEU A 1 96 ? -1.114 1.487 -7.080 1.00 88.50 96 LEU A N 1
ATOM 738 C CA . LEU A 1 96 ? -0.533 2.215 -8.214 1.00 88.50 96 LEU A CA 1
ATOM 739 C C . LEU A 1 96 ? 0.996 2.045 -8.297 1.00 88.50 96 LEU A C 1
ATOM 741 O O . LEU A 1 96 ? 1.508 1.601 -9.324 1.00 88.50 96 LEU A O 1
ATOM 745 N N . TRP A 1 97 ? 1.721 2.346 -7.212 1.00 89.19 97 TRP A N 1
ATOM 746 C CA . TRP A 1 97 ? 3.189 2.250 -7.190 1.00 89.19 97 TRP A CA 1
ATOM 747 C C . TRP A 1 97 ? 3.677 0.812 -7.381 1.00 89.19 97 TRP A C 1
ATOM 749 O O . TRP A 1 97 ? 4.626 0.570 -8.124 1.00 89.19 97 TRP A O 1
ATOM 759 N N . SER A 1 98 ? 3.008 -0.153 -6.745 1.00 89.75 98 SER A N 1
ATOM 760 C CA . SER A 1 98 ? 3.329 -1.575 -6.889 1.00 89.75 98 SER A CA 1
ATOM 761 C C . SER A 1 98 ? 3.107 -2.075 -8.319 1.00 89.75 98 SER A C 1
ATOM 763 O O . SER A 1 98 ? 3.877 -2.902 -8.802 1.00 89.75 98 SER A O 1
ATOM 765 N N . GLY A 1 99 ? 2.120 -1.519 -9.031 1.00 89.94 99 GLY A N 1
ATOM 766 C CA . GLY A 1 99 ? 1.879 -1.809 -10.440 1.00 89.94 99 GLY A CA 1
ATOM 767 C C . GLY A 1 99 ? 3.034 -1.367 -11.337 1.00 89.94 99 GLY A C 1
ATOM 768 O O . GLY A 1 99 ? 3.466 -2.135 -12.192 1.00 89.94 99 GLY A O 1
ATOM 769 N N . TRP A 1 100 ? 3.587 -0.171 -11.117 1.00 91.31 100 TRP A N 1
ATOM 770 C CA . TRP A 1 100 ? 4.745 0.315 -11.883 1.00 91.31 100 TRP A CA 1
ATOM 771 C C . TRP A 1 100 ? 6.005 -0.503 -11.612 1.00 91.31 100 TRP A C 1
ATOM 773 O O . TRP A 1 100 ? 6.730 -0.830 -12.550 1.00 91.31 100 TRP A O 1
ATOM 783 N N . ILE A 1 101 ? 6.235 -0.893 -10.353 1.00 93.38 101 ILE A N 1
ATOM 784 C CA . ILE A 1 101 ? 7.312 -1.830 -9.994 1.00 93.38 101 ILE A CA 1
ATOM 785 C C . ILE A 1 101 ? 7.133 -3.139 -10.750 1.00 93.38 101 ILE A C 1
ATOM 787 O O . ILE A 1 101 ? 8.074 -3.601 -11.385 1.00 93.38 101 ILE A O 1
ATOM 791 N N . ARG A 1 102 ? 5.918 -3.697 -10.749 1.00 92.69 102 ARG A N 1
ATOM 792 C CA . ARG A 1 102 ? 5.644 -4.969 -11.414 1.00 92.69 102 ARG A CA 1
ATOM 793 C C . ARG A 1 102 ? 5.900 -4.910 -12.919 1.00 92.69 102 ARG A C 1
ATOM 795 O O . ARG A 1 102 ? 6.469 -5.854 -13.456 1.00 92.69 102 ARG A O 1
ATOM 802 N N . ILE A 1 103 ? 5.511 -3.818 -13.580 1.00 90.62 103 ILE A N 1
ATOM 803 C CA . ILE A 1 103 ? 5.799 -3.601 -15.005 1.00 90.62 103 ILE A CA 1
ATOM 804 C C . ILE A 1 103 ? 7.315 -3.587 -15.233 1.00 90.62 103 ILE A C 1
ATOM 806 O O . ILE A 1 103 ? 7.803 -4.322 -16.080 1.00 90.62 103 ILE A O 1
ATOM 810 N N . MET A 1 104 ? 8.081 -2.829 -14.442 1.00 90.56 104 MET A N 1
ATOM 811 C CA . MET A 1 104 ? 9.544 -2.802 -14.577 1.00 90.56 104 MET A CA 1
ATOM 812 C C . MET A 1 104 ? 10.186 -4.172 -14.314 1.00 90.56 104 MET A C 1
ATOM 814 O O . MET A 1 104 ? 11.077 -4.589 -15.049 1.00 90.56 104 MET A O 1
ATOM 818 N N . GLU A 1 105 ? 9.749 -4.887 -13.278 1.00 92.50 105 GLU A N 1
ATOM 819 C CA . GLU A 1 105 ? 10.270 -6.215 -12.938 1.00 92.50 105 GLU A CA 1
ATOM 820 C C . GLU A 1 105 ? 10.059 -7.224 -14.067 1.00 92.50 105 GLU A C 1
ATOM 822 O O . GLU A 1 105 ? 10.984 -7.959 -14.404 1.00 92.50 105 GLU A O 1
ATOM 827 N N . VAL A 1 106 ? 8.856 -7.257 -14.645 1.00 90.50 106 VAL A N 1
ATOM 828 C CA . VAL A 1 106 ? 8.472 -8.245 -15.663 1.00 90.50 106 VAL A CA 1
ATOM 829 C C . VAL A 1 106 ? 8.980 -7.869 -17.047 1.00 90.50 106 VAL A C 1
ATOM 831 O O . VAL A 1 106 ? 9.412 -8.742 -17.784 1.00 90.50 106 VAL A O 1
ATOM 834 N N . GLU A 1 107 ? 8.942 -6.592 -17.407 1.00 88.38 107 GLU A N 1
ATOM 835 C CA . GLU A 1 107 ? 9.157 -6.170 -18.793 1.00 88.38 107 GLU A CA 1
ATOM 836 C C . GLU A 1 107 ? 10.565 -5.617 -19.049 1.00 88.38 107 GLU A C 1
ATOM 838 O O . GLU A 1 107 ? 11.029 -5.580 -20.190 1.00 88.38 107 GLU A O 1
ATOM 843 N N . TYR A 1 108 ? 11.268 -5.184 -17.996 1.00 88.25 108 TYR A N 1
ATOM 844 C CA . TYR A 1 108 ? 12.636 -4.674 -18.102 1.00 88.25 108 TYR A CA 1
ATOM 845 C C . TYR A 1 108 ? 13.652 -5.604 -17.438 1.00 88.25 108 TYR A C 1
ATOM 847 O O . TYR A 1 108 ? 14.608 -6.034 -18.083 1.00 88.25 108 TYR A O 1
ATOM 855 N N . TYR A 1 109 ? 13.469 -5.924 -16.153 1.00 89.38 109 TYR A N 1
ATOM 856 C CA . TYR A 1 109 ? 14.466 -6.687 -15.399 1.00 89.38 109 TYR A CA 1
ATOM 857 C C . TYR A 1 109 ? 14.469 -8.175 -15.744 1.00 89.38 109 TYR A C 1
ATOM 859 O O . TYR A 1 109 ? 15.545 -8.757 -15.853 1.00 89.38 109 TYR A O 1
ATOM 867 N N . GLU A 1 110 ? 13.309 -8.799 -15.934 1.00 91.38 110 GLU A N 1
ATOM 868 C CA . GLU A 1 110 ? 13.231 -10.224 -16.264 1.00 91.38 110 GLU A CA 1
ATOM 869 C C . GLU A 1 110 ? 13.940 -10.568 -17.591 1.00 91.38 110 GLU A C 1
ATOM 871 O O . GLU A 1 110 ? 14.819 -11.439 -17.553 1.00 91.38 110 GLU A O 1
ATOM 876 N N . PRO A 1 111 ? 13.707 -9.859 -18.719 1.00 87.69 111 PRO A N 1
ATOM 877 C CA . PRO A 1 111 ? 14.388 -10.160 -19.978 1.00 87.69 111 PRO A CA 1
ATOM 878 C C . PRO A 1 111 ? 15.881 -9.837 -19.909 1.00 87.69 111 PRO A C 1
ATOM 880 O O . PRO A 1 111 ? 16.717 -10.600 -20.404 1.00 87.69 111 PRO A O 1
ATOM 883 N N . LEU A 1 112 ? 16.233 -8.745 -19.219 1.00 87.25 112 LEU A N 1
ATOM 884 C CA . LEU A 1 112 ? 17.619 -8.356 -18.981 1.00 87.25 112 LEU A CA 1
ATOM 885 C C . LEU A 1 112 ? 18.377 -9.438 -18.199 1.00 87.25 112 LEU A C 1
ATOM 887 O O . LEU A 1 112 ? 19.500 -9.776 -18.558 1.00 87.25 112 LEU A O 1
ATOM 891 N N . LEU A 1 113 ? 17.770 -10.020 -17.164 1.00 88.56 113 LEU A N 1
ATOM 892 C CA . LEU A 1 113 ? 18.386 -11.096 -16.385 1.00 88.56 113 LEU A CA 1
ATOM 893 C C . LEU A 1 113 ? 18.419 -12.426 -17.147 1.00 88.56 113 LEU A C 1
ATOM 895 O O . LEU A 1 113 ? 19.373 -13.188 -16.997 1.00 88.56 113 LEU A O 1
ATOM 899 N N . ARG A 1 114 ? 17.400 -12.715 -17.966 1.00 89.38 114 ARG A N 1
ATOM 900 C CA . ARG A 1 114 ? 17.301 -13.965 -18.733 1.00 89.38 114 ARG A CA 1
ATOM 901 C C . ARG A 1 114 ? 18.261 -14.010 -19.920 1.00 89.38 114 ARG A C 1
ATOM 903 O O . ARG A 1 114 ? 18.893 -15.036 -20.149 1.00 89.38 114 ARG A O 1
ATOM 910 N N . ALA A 1 115 ? 18.314 -12.941 -20.708 1.00 85.38 115 ALA A N 1
ATOM 911 C CA . ALA A 1 115 ? 18.944 -12.936 -22.028 1.00 85.38 115 ALA A CA 1
ATOM 912 C C . ALA A 1 115 ? 19.946 -11.789 -22.229 1.00 85.38 115 ALA A C 1
ATOM 914 O O . ALA A 1 115 ? 20.500 -11.657 -23.319 1.00 85.38 115 ALA A O 1
ATOM 915 N N . ASN A 1 116 ? 20.181 -10.955 -21.207 1.00 83.12 116 ASN A N 1
ATOM 916 C CA . ASN A 1 116 ? 20.976 -9.726 -21.310 1.00 83.12 116 ASN A CA 1
ATOM 917 C C . ASN A 1 116 ? 20.513 -8.810 -22.459 1.00 83.12 116 ASN A C 1
ATOM 919 O O . ASN A 1 116 ? 21.302 -8.085 -23.067 1.00 83.12 116 ASN A O 1
ATOM 923 N N . ALA A 1 117 ? 19.218 -8.875 -22.767 1.00 77.62 117 ALA A N 1
ATOM 924 C CA . ALA A 1 117 ? 18.570 -8.146 -23.838 1.00 77.62 117 ALA A CA 1
ATOM 925 C C . ALA A 1 117 ? 17.180 -7.718 -23.369 1.00 77.62 117 ALA A C 1
ATOM 927 O O . ALA A 1 117 ? 16.467 -8.485 -22.727 1.00 77.62 117 ALA A O 1
ATOM 928 N N . VAL A 1 118 ? 16.808 -6.485 -23.697 1.00 76.00 118 VAL A N 1
ATOM 929 C CA . VAL A 1 118 ? 15.449 -5.968 -23.507 1.00 76.00 118 VAL A CA 1
ATOM 930 C C . VAL A 1 118 ? 14.756 -6.025 -24.861 1.00 76.00 118 VAL A C 1
ATOM 932 O O . VAL A 1 118 ? 15.395 -5.743 -25.878 1.00 76.00 118 VAL A O 1
ATOM 935 N N . ASP A 1 119 ? 13.478 -6.407 -24.871 1.00 72.56 119 ASP A N 1
ATOM 936 C CA . ASP A 1 119 ? 12.673 -6.465 -26.092 1.00 72.56 119 ASP A CA 1
ATOM 937 C C . ASP A 1 119 ? 12.744 -5.116 -26.837 1.00 72.56 119 ASP A C 1
ATOM 939 O O . ASP A 1 119 ? 12.456 -4.079 -26.228 1.00 72.56 119 ASP A O 1
ATOM 943 N N . PRO A 1 120 ? 13.157 -5.087 -28.117 1.00 62.00 120 PRO A N 1
ATOM 944 C CA . PRO A 1 120 ? 13.195 -3.859 -28.901 1.00 62.00 120 PRO A CA 1
ATOM 945 C C . PRO A 1 120 ? 11.811 -3.242 -29.152 1.00 62.00 120 PRO A C 1
ATOM 947 O O . PRO A 1 120 ? 11.750 -2.034 -29.377 1.00 62.00 120 PRO A O 1
ATOM 950 N N . GLU A 1 121 ? 10.715 -4.011 -29.100 1.00 67.50 121 GLU A N 1
ATOM 951 C CA . GLU A 1 121 ? 9.366 -3.497 -29.396 1.00 67.50 121 GLU A CA 1
ATOM 952 C C . GLU A 1 121 ? 8.627 -2.910 -28.180 1.00 67.50 121 GLU A C 1
ATOM 954 O O . GLU A 1 121 ? 7.591 -2.275 -28.351 1.00 67.50 121 GLU A O 1
ATOM 959 N N . GLN A 1 122 ? 9.174 -3.042 -26.965 1.00 73.69 122 GLN A N 1
ATOM 960 C CA . GLN A 1 122 ? 8.780 -2.332 -25.733 1.00 73.69 122 GLN A CA 1
AT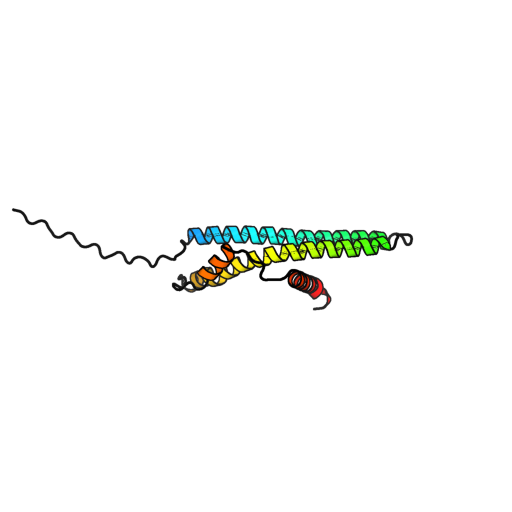OM 961 C C . GLN A 1 122 ? 7.306 -1.916 -25.599 1.00 73.69 122 GLN A C 1
ATOM 963 O O . GLN A 1 122 ? 6.974 -0.774 -25.270 1.00 73.69 122 GLN A O 1
ATOM 968 N N . HIS A 1 123 ? 6.399 -2.867 -25.781 1.00 79.12 123 HIS A N 1
ATOM 969 C CA . HIS A 1 123 ? 4.955 -2.633 -25.729 1.00 79.12 123 HIS A CA 1
ATOM 970 C C . HIS A 1 123 ? 4.459 -2.047 -24.391 1.00 79.12 123 HIS A C 1
ATOM 972 O O . HIS A 1 123 ? 3.374 -1.471 -24.316 1.00 79.12 123 HIS A O 1
ATOM 978 N N . TRP A 1 124 ? 5.263 -2.149 -23.332 1.00 83.44 124 TRP A N 1
ATOM 979 C CA . TRP A 1 124 ? 4.995 -1.592 -22.009 1.00 83.44 124 TRP A CA 1
ATOM 980 C C . TRP A 1 124 ? 5.358 -0.103 -21.865 1.00 83.44 124 TRP A C 1
ATOM 982 O O . TRP A 1 124 ? 4.861 0.549 -20.946 1.00 83.44 124 TRP A O 1
ATOM 992 N N . HIS A 1 125 ? 6.186 0.466 -22.751 1.00 85.06 125 HIS A N 1
ATOM 993 C CA . HIS A 1 125 ? 6.559 1.888 -22.703 1.00 85.06 125 HIS A CA 1
ATOM 994 C C . HIS A 1 125 ? 5.344 2.817 -22.821 1.00 85.06 125 HIS A C 1
ATOM 996 O O . HIS A 1 125 ? 5.189 3.681 -21.956 1.00 85.06 125 HIS A O 1
ATOM 1002 N N . PRO A 1 126 ? 4.448 2.640 -23.815 1.00 85.38 126 PRO A N 1
ATOM 1003 C CA . PRO A 1 126 ? 3.238 3.451 -23.924 1.00 85.38 126 PRO A CA 1
ATOM 1004 C C . PRO A 1 126 ? 2.321 3.320 -22.704 1.00 85.38 126 PRO A C 1
ATOM 1006 O O . PRO A 1 126 ? 1.724 4.307 -22.290 1.00 85.38 126 PRO A O 1
ATOM 1009 N N . LEU A 1 127 ? 2.248 2.127 -22.100 1.00 84.81 127 LEU A N 1
ATOM 1010 C CA . LEU A 1 127 ? 1.459 1.873 -20.891 1.00 84.81 127 LEU A CA 1
ATOM 1011 C C . LEU A 1 127 ? 2.000 2.673 -19.695 1.00 84.81 127 LEU A C 1
ATOM 1013 O O . LEU A 1 127 ? 1.244 3.329 -18.980 1.00 84.81 127 LEU A O 1
ATOM 1017 N N . LEU A 1 128 ? 3.318 2.634 -19.479 1.00 86.44 128 LEU A N 1
ATOM 1018 C CA . LEU A 1 128 ? 3.957 3.391 -18.405 1.00 86.44 128 LEU A CA 1
ATOM 1019 C C . LEU A 1 128 ? 3.885 4.900 -18.670 1.00 86.44 128 LEU A C 1
ATOM 1021 O O . LEU A 1 128 ? 3.641 5.665 -17.742 1.00 86.44 128 LEU A O 1
ATOM 1025 N N . GLN A 1 129 ? 4.051 5.329 -19.924 1.00 87.81 129 GLN A N 1
ATOM 1026 C CA . GLN A 1 129 ? 3.887 6.725 -20.321 1.00 87.81 129 GLN A CA 1
ATOM 1027 C C . GLN A 1 129 ? 2.471 7.220 -20.010 1.00 87.81 129 GLN A C 1
ATOM 1029 O O . GLN A 1 129 ? 2.328 8.250 -19.354 1.00 87.81 129 GLN A O 1
ATOM 1034 N N . SER A 1 130 ? 1.430 6.485 -20.417 1.00 86.94 130 SER A N 1
ATOM 1035 C CA . SER A 1 130 ? 0.045 6.882 -20.152 1.00 86.94 130 SER A CA 1
ATOM 1036 C C . SER A 1 130 ? -0.269 6.935 -18.658 1.00 86.94 130 SER A C 1
ATOM 1038 O O . SER A 1 130 ? -0.938 7.864 -18.206 1.00 86.94 130 SER A O 1
ATOM 1040 N N . ASP A 1 131 ? 0.251 5.976 -17.883 1.00 87.62 131 ASP A N 1
ATOM 1041 C CA . ASP A 1 131 ? 0.081 5.947 -16.428 1.00 87.62 131 ASP A CA 1
ATOM 1042 C C . ASP A 1 131 ? 0.817 7.122 -15.745 1.00 87.62 131 ASP A C 1
ATOM 1044 O O . ASP A 1 131 ? 0.325 7.657 -14.749 1.00 87.62 131 ASP A O 1
ATOM 1048 N N . LEU A 1 132 ? 1.981 7.540 -16.261 1.00 85.69 132 LEU A N 1
ATOM 1049 C CA . LEU A 1 132 ? 2.749 8.685 -15.751 1.00 85.69 132 LEU A CA 1
ATOM 1050 C C . LEU A 1 132 ? 2.103 10.029 -16.104 1.00 85.69 132 LEU A C 1
ATOM 1052 O O . LEU A 1 132 ? 2.098 10.938 -15.274 1.00 85.69 132 LEU A O 1
ATOM 1056 N N . GLU A 1 133 ? 1.567 10.160 -17.318 1.00 88.50 133 GLU A N 1
ATOM 1057 C CA . GLU A 1 133 ? 0.858 11.361 -17.769 1.00 88.50 133 GLU A CA 1
ATOM 1058 C C . GLU A 1 133 ? -0.454 11.556 -17.005 1.00 88.50 133 GLU A C 1
ATOM 1060 O O . GLU A 1 133 ? -0.775 12.673 -16.600 1.00 88.50 133 GLU A O 1
ATOM 1065 N N . ASN A 1 134 ? -1.197 10.469 -16.773 1.00 84.81 134 ASN A N 1
ATOM 1066 C CA . ASN A 1 134 ? -2.483 10.498 -16.087 1.00 84.81 134 ASN A CA 1
ATOM 1067 C C . ASN A 1 134 ? -2.540 9.447 -14.969 1.00 84.81 134 ASN A C 1
ATOM 1069 O O . ASN A 1 134 ? -3.157 8.392 -15.146 1.00 84.81 134 ASN A O 1
ATOM 1073 N N . PRO A 1 135 ? -1.967 9.733 -13.783 1.00 80.44 135 PRO A N 1
ATOM 1074 C CA . PRO A 1 135 ? -2.011 8.809 -12.659 1.00 80.44 135 PRO A CA 1
ATOM 1075 C C . PRO A 1 135 ? -3.458 8.564 -12.221 1.00 80.44 135 PRO A C 1
ATOM 1077 O O . PRO A 1 135 ? -4.094 9.426 -11.609 1.00 80.44 135 PRO A O 1
ATOM 1080 N N . HIS A 1 136 ? -3.990 7.378 -12.516 1.00 81.38 136 HIS A N 1
ATOM 1081 C CA . HIS A 1 136 ? -5.355 7.007 -12.159 1.00 81.38 136 HIS A CA 1
ATOM 1082 C C . HIS A 1 136 ? -5.389 5.763 -11.269 1.00 81.38 136 HIS A C 1
ATOM 1084 O O . HIS A 1 136 ? -4.651 4.794 -11.444 1.00 81.38 136 HIS A O 1
ATOM 1090 N N . PHE A 1 137 ? -6.294 5.760 -10.293 1.00 84.12 137 PHE A N 1
ATOM 1091 C CA . PHE A 1 137 ? -6.491 4.593 -9.441 1.00 84.12 137 PHE A CA 1
ATOM 1092 C C . PHE A 1 137 ? -7.244 3.505 -10.207 1.00 84.12 137 PHE A C 1
ATOM 1094 O O . PHE A 1 137 ? -8.406 3.696 -10.561 1.00 84.12 137 PHE A O 1
ATOM 1101 N N . LYS A 1 138 ? -6.593 2.358 -10.419 1.00 82.38 138 LYS A N 1
ATOM 1102 C CA . LYS A 1 138 ? -7.172 1.196 -11.118 1.00 82.38 138 LYS A CA 1
ATOM 1103 C C . LYS A 1 138 ? -8.293 0.535 -10.309 1.00 82.38 138 LYS A C 1
ATOM 1105 O O . LYS A 1 138 ? -9.276 0.078 -10.876 1.00 82.38 138 LYS A O 1
ATOM 1110 N N . ILE A 1 139 ? -8.173 0.555 -8.982 1.00 88.75 139 ILE A N 1
ATOM 1111 C CA . ILE A 1 139 ? -9.173 0.016 -8.056 1.00 88.75 139 ILE A CA 1
ATOM 1112 C C . ILE A 1 139 ? -10.064 1.117 -7.473 1.00 88.75 139 ILE A C 1
ATOM 1114 O O . ILE A 1 139 ? -9.610 2.226 -7.151 1.00 88.75 139 ILE A O 1
ATOM 1118 N N . SER A 1 140 ? -11.347 0.805 -7.294 1.00 90.25 140 SER A N 1
ATOM 1119 C CA . SER A 1 140 ? -12.293 1.686 -6.600 1.00 90.25 140 SER A CA 1
ATOM 1120 C C . SER A 1 140 ? -12.041 1.697 -5.085 1.00 90.25 140 SER A C 1
ATOM 1122 O O . SER A 1 140 ? -11.334 0.846 -4.542 1.00 90.25 140 SER A O 1
ATOM 1124 N N . TRP A 1 141 ? -12.609 2.672 -4.368 1.00 89.50 141 TRP A N 1
ATOM 1125 C CA . TRP A 1 141 ? -12.475 2.718 -2.907 1.00 89.50 141 TRP A CA 1
ATOM 1126 C C . TRP A 1 141 ? -13.165 1.531 -2.218 1.00 89.50 141 TRP A C 1
ATOM 1128 O O . TRP A 1 141 ? -12.593 0.956 -1.297 1.00 89.50 141 TRP A O 1
ATOM 1138 N N . SER A 1 142 ? -14.345 1.117 -2.691 1.00 87.31 142 SER A N 1
ATOM 1139 C CA . SER A 1 142 ? -15.067 -0.041 -2.147 1.00 87.31 142 SER A CA 1
ATOM 1140 C C . SER A 1 142 ? -14.334 -1.354 -2.421 1.00 87.31 142 SER A C 1
ATOM 1142 O O . SER A 1 142 ? -14.261 -2.213 -1.545 1.00 87.31 142 SER A O 1
ATOM 1144 N N . GLU A 1 143 ? -13.726 -1.497 -3.598 1.00 90.75 143 GLU A N 1
ATOM 1145 C CA . GLU A 1 143 ? -12.895 -2.657 -3.914 1.00 90.75 143 GLU A CA 1
ATOM 1146 C C . GLU A 1 143 ? -11.636 -2.706 -3.040 1.00 90.75 143 GLU A C 1
ATOM 1148 O O . GLU A 1 143 ? -11.310 -3.758 -2.490 1.00 90.75 143 GLU A O 1
ATOM 1153 N N . ALA A 1 144 ? -10.965 -1.566 -2.840 1.00 91.12 144 ALA A N 1
ATOM 1154 C CA . ALA A 1 144 ? -9.828 -1.461 -1.926 1.00 91.12 144 ALA A CA 1
ATOM 1155 C C . ALA A 1 144 ? -10.212 -1.868 -0.492 1.00 91.12 144 ALA A C 1
ATOM 1157 O O . ALA A 1 144 ? -9.500 -2.646 0.143 1.00 91.12 144 ALA A O 1
ATOM 1158 N N . MET A 1 145 ? -11.365 -1.393 -0.014 1.00 89.56 145 MET A N 1
ATOM 1159 C CA . MET A 1 145 ? -11.935 -1.751 1.286 1.00 89.56 145 MET A CA 1
ATOM 1160 C C . MET A 1 145 ? -12.167 -3.264 1.402 1.00 89.56 145 MET A C 1
ATOM 1162 O O . MET A 1 145 ? -11.729 -3.895 2.363 1.00 89.56 145 MET A O 1
ATOM 1166 N N . GLY A 1 146 ? -12.809 -3.865 0.394 1.00 88.94 146 GLY A N 1
ATOM 1167 C CA . GLY A 1 146 ? -13.107 -5.296 0.359 1.00 88.94 146 GLY A CA 1
ATOM 1168 C C . GLY A 1 146 ? -11.856 -6.173 0.292 1.00 88.94 146 GLY A C 1
ATOM 1169 O O . GLY A 1 146 ? -11.780 -7.184 0.991 1.00 88.94 146 GLY A O 1
ATOM 1170 N N . ARG A 1 147 ? -10.844 -5.776 -0.494 1.00 89.06 147 ARG A N 1
ATOM 1171 C CA . ARG A 1 147 ? -9.543 -6.465 -0.551 1.00 89.06 147 ARG A CA 1
ATOM 1172 C C . ARG A 1 147 ? -8.840 -6.432 0.806 1.00 89.06 147 ARG A C 1
ATOM 1174 O O . ARG A 1 147 ? -8.337 -7.462 1.244 1.00 89.06 147 ARG A O 1
ATOM 1181 N N . ARG A 1 148 ? -8.856 -5.284 1.494 1.00 88.75 148 ARG A N 1
ATOM 1182 C CA . ARG A 1 148 ? -8.257 -5.127 2.828 1.00 88.75 148 ARG A CA 1
ATOM 1183 C C . ARG A 1 148 ? -8.956 -5.954 3.897 1.00 88.75 148 ARG A C 1
ATOM 1185 O O . ARG A 1 148 ? -8.289 -6.679 4.629 1.00 88.75 148 ARG A O 1
ATOM 1192 N N . LEU A 1 149 ? -10.286 -5.917 3.933 1.00 85.94 149 LEU A N 1
ATOM 1193 C CA . LEU A 1 149 ? -11.064 -6.783 4.818 1.00 85.94 149 LEU A CA 1
ATOM 1194 C C . LEU A 1 149 ? -10.744 -8.256 4.557 1.00 85.94 149 LEU A C 1
ATOM 1196 O O . LEU A 1 149 ? -10.413 -8.985 5.484 1.00 85.94 149 LEU A O 1
ATOM 1200 N N . ARG A 1 150 ? -10.759 -8.692 3.296 1.00 86.56 150 ARG A N 1
ATOM 1201 C CA . ARG A 1 150 ? -10.440 -10.082 2.965 1.00 86.56 150 ARG A CA 1
ATOM 1202 C C . ARG A 1 150 ? -9.047 -10.475 3.441 1.00 86.56 150 ARG A C 1
ATOM 1204 O O . ARG A 1 150 ? -8.923 -11.525 4.042 1.00 86.56 150 ARG A O 1
ATOM 1211 N N . HIS A 1 151 ? -8.033 -9.648 3.218 1.00 83.25 151 HIS A N 1
ATOM 1212 C CA . HIS A 1 151 ? -6.660 -9.984 3.594 1.00 83.25 151 HIS A CA 1
ATOM 1213 C C . HIS A 1 151 ? -6.464 -10.057 5.118 1.00 83.25 151 HIS A C 1
ATOM 1215 O O . HIS A 1 151 ? -5.801 -10.965 5.606 1.00 83.25 151 HIS A O 1
ATOM 1221 N N . ASN A 1 152 ? -7.092 -9.151 5.877 1.00 80.56 152 ASN A N 1
ATOM 1222 C CA . ASN A 1 152 ? -6.986 -9.139 7.340 1.00 80.56 152 ASN A CA 1
ATOM 1223 C C . ASN A 1 152 ? -7.794 -10.272 7.997 1.00 80.56 152 ASN A C 1
ATOM 1225 O O . ASN A 1 152 ? -7.347 -10.865 8.974 1.00 80.56 152 ASN A O 1
ATOM 1229 N N . TYR A 1 153 ? -8.977 -10.587 7.462 1.00 74.75 153 TYR A N 1
ATOM 1230 C CA . TYR A 1 153 ? -9.874 -11.601 8.026 1.00 74.75 153 TYR A CA 1
ATOM 1231 C C . TYR A 1 153 ? -9.687 -12.997 7.415 1.00 74.75 153 TYR A C 1
ATOM 1233 O O . TYR A 1 153 ? -10.191 -13.970 7.972 1.00 74.75 153 TYR A O 1
ATOM 1241 N N . GLN A 1 154 ? -8.930 -13.135 6.320 1.00 79.75 154 GLN A N 1
ATOM 1242 C CA . GLN A 1 154 ? -8.554 -14.438 5.759 1.00 79.75 154 GLN A CA 1
ATOM 1243 C C . GLN A 1 154 ? -7.815 -15.303 6.777 1.00 79.75 154 GLN A C 1
ATOM 1245 O O . GLN A 1 154 ? -8.018 -16.503 6.785 1.00 79.75 154 GLN A O 1
ATOM 1250 N N . ALA A 1 155 ? -7.021 -14.722 7.676 1.00 70.38 155 ALA A N 1
ATOM 1251 C CA . ALA A 1 155 ? -6.369 -15.496 8.732 1.00 70.38 155 ALA A CA 1
ATOM 1252 C C . ALA A 1 155 ? -7.363 -16.151 9.715 1.00 70.38 155 ALA A C 1
ATOM 1254 O O . ALA A 1 155 ? -7.014 -17.121 10.378 1.00 70.38 155 ALA A O 1
ATOM 1255 N N . ILE A 1 156 ? -8.581 -15.610 9.833 1.00 72.31 156 ILE A N 1
ATOM 1256 C CA . ILE A 1 156 ? -9.604 -16.075 10.780 1.00 72.31 156 ILE A CA 1
ATOM 1257 C C . ILE A 1 156 ? -10.576 -17.061 10.113 1.00 72.31 156 ILE A C 1
ATOM 1259 O O . ILE A 1 156 ? -11.030 -17.996 10.765 1.00 72.31 156 ILE A O 1
ATOM 1263 N N . PHE A 1 157 ? -10.910 -16.849 8.835 1.00 74.88 157 PHE A N 1
ATOM 1264 C CA . PHE A 1 157 ? -11.957 -17.601 8.122 1.00 74.88 157 PHE A CA 1
ATOM 1265 C C . PHE A 1 157 ? -11.474 -18.373 6.882 1.00 74.88 157 PHE A C 1
ATOM 1267 O O . PHE A 1 157 ? -12.303 -18.969 6.194 1.00 74.88 157 PHE A O 1
ATOM 1274 N N . GLY A 1 158 ? -10.191 -18.263 6.533 1.00 57.50 158 GLY A N 1
ATOM 1275 C CA . GLY A 1 158 ? -9.586 -18.865 5.340 1.00 57.50 158 GLY A CA 1
ATOM 1276 C C . GLY A 1 158 ? -9.171 -20.313 5.519 1.00 57.50 158 GLY A C 1
ATOM 1277 O O . GLY A 1 158 ? -8.940 -20.736 6.672 1.00 57.50 158 GLY A O 1
#

InterPro domains:
  IPR014470 Uncharacterised conserved protein UCP01500 [PF10028] (27-157)

Sequence (158 aa):
MAATPPVPERPASVRASASPLAPAVMVHFYRGVMDLATTWRTRIDNTTNWAVISSGSVASFLLGDPQTPHIMALLGMFLAFAFLSIEARRFRFYDLWSGWIRIMEVEYYEPLLRANAVDPEQHWHPLLQSDLENPHFKISWSEAMGRRLRHNYQAIFG

Organism: NCBI:txid1672391

Foldseek 3Di:
DDDDDDDPDDPPPPPPLPPVDDPVVLVVVLVVLVVVLVVLVVVLVVLVVVLVVLLVVLVCQVVVDVPDDCVSVVVNVVSNVVSLLVSLVSVLVSVLSVVVNVCCVPQPVVCCVVPVDGDSVPPCPVVVVVCVVPVDRPDDSVRSSVVVCCVVCVVVVD